Protein AF-A0A8T7JCQ7-F1 (afdb_monomer_lite)

Radius of gyration: 14.7 Å; chains: 1; bounding box: 37×28×38 Å

Sequence (140 aa):
MSVEDSISLYKAQTGESLTIGQVEKMFNDSAYAKEQLMASENLHKVYRGILNSNAPQAIPGPSSNFVRLRWYKSIFHNPWYAPWRNSKWVGPYGHLERVYDGQGNVVLDNEYMGTFNFFGPDQAGAHKAADVDPYFKWGN

pLDDT: mean 88.01, std 10.42, range [58.41, 98.12]

Secondary structure (DSSP, 8-state):
--HHHHHHHHHHHHS----HHHHHHHHH-HHHHHHHHHH-HHIIIIIHHHHHTTS-SS---TT---EEPPGGGSGGGSGGG-TTSEEEEE-TTS-BEEEEETTSPBP--TTT---B-SS-TT-HHHHIIIIIHHHHHH--

Structure (mmCIF, N/CA/C/O backbone):
data_AF-A0A8T7JCQ7-F1
#
_entry.id   AF-A0A8T7JCQ7-F1
#
loop_
_atom_site.group_PDB
_atom_site.id
_atom_site.type_symbol
_atom_site.label_atom_id
_atom_site.label_alt_id
_atom_site.label_comp_id
_atom_site.label_asym_id
_atom_site.label_entity_id
_atom_site.label_seq_id
_atom_site.pdbx_PDB_ins_code
_atom_site.Cartn_x
_atom_site.Cartn_y
_atom_site.Cartn_z
_atom_site.occupancy
_atom_site.B_iso_or_equiv
_atom_site.auth_seq_id
_atom_site.auth_comp_id
_atom_site.auth_asym_id
_atom_site.auth_atom_id
_atom_site.pdbx_PDB_model_num
ATOM 1 N N . MET A 1 1 ? 0.478 12.136 3.886 1.00 91.50 1 MET A N 1
ATOM 2 C CA . MET A 1 1 ? -0.918 12.134 4.376 1.00 91.50 1 MET A CA 1
ATOM 3 C C . MET A 1 1 ? -0.898 11.939 5.885 1.00 91.50 1 MET A C 1
ATOM 5 O O . MET A 1 1 ? -0.072 11.146 6.328 1.00 91.50 1 MET A O 1
ATOM 9 N N . SER A 1 2 ? -1.726 12.650 6.657 1.00 93.81 2 SER A N 1
ATOM 10 C CA . SER A 1 2 ? -1.883 12.372 8.098 1.00 93.81 2 SER A CA 1
ATOM 11 C C . SER A 1 2 ? -2.761 11.133 8.345 1.00 93.81 2 SER A C 1
ATOM 13 O O . SER A 1 2 ? -3.399 10.621 7.419 1.00 93.81 2 SER A O 1
ATOM 15 N N . VAL A 1 3 ? -2.805 10.632 9.585 1.00 94.31 3 VAL A N 1
ATOM 16 C CA . VAL A 1 3 ? -3.703 9.520 9.949 1.00 94.31 3 VAL A CA 1
ATOM 17 C C . VAL A 1 3 ? -5.160 9.962 9.798 1.00 94.31 3 VAL A C 1
ATOM 19 O O . VAL A 1 3 ? -5.962 9.247 9.197 1.00 94.31 3 VAL A O 1
ATOM 22 N N . GLU A 1 4 ? -5.484 11.169 10.247 1.00 96.50 4 GLU A N 1
ATOM 23 C CA . GLU A 1 4 ? -6.809 11.780 10.185 1.00 96.50 4 GLU A CA 1
ATOM 24 C C . GLU A 1 4 ? -7.292 11.969 8.743 1.00 96.50 4 GLU A C 1
ATOM 26 O O . GLU A 1 4 ? -8.448 11.657 8.435 1.00 96.50 4 GLU A O 1
ATOM 31 N N . ASP A 1 5 ? -6.404 12.399 7.841 1.00 96.81 5 ASP A N 1
ATOM 32 C CA . ASP A 1 5 ? -6.711 12.496 6.410 1.00 96.81 5 ASP A CA 1
ATOM 33 C C . ASP A 1 5 ? -7.051 11.116 5.840 1.00 96.81 5 ASP A C 1
ATOM 35 O O . ASP A 1 5 ? -8.036 10.965 5.116 1.00 96.81 5 ASP A O 1
ATOM 39 N N . SER A 1 6 ? -6.267 10.088 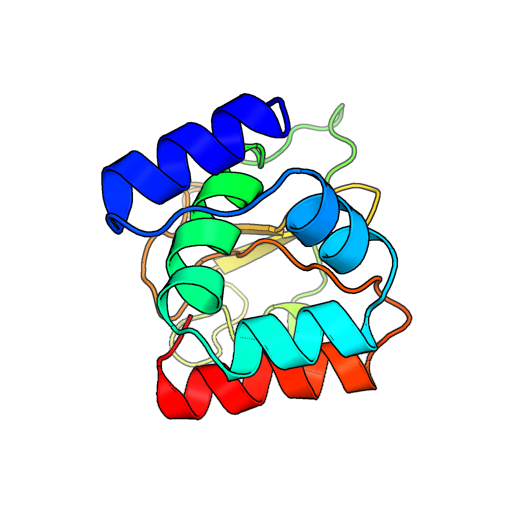6.190 1.00 96.56 6 SER A N 1
ATOM 40 C CA . SER A 1 6 ? -6.487 8.726 5.690 1.00 96.56 6 SER A CA 1
ATOM 41 C C . SER A 1 6 ? -7.831 8.153 6.148 1.00 96.56 6 SER A C 1
ATOM 43 O O . SER A 1 6 ? -8.537 7.528 5.358 1.00 96.56 6 SER A O 1
ATOM 45 N N . ILE A 1 7 ? -8.220 8.418 7.400 1.00 97.56 7 ILE A N 1
ATOM 46 C CA . ILE A 1 7 ? -9.505 8.002 7.975 1.00 97.56 7 ILE A CA 1
ATOM 47 C C . ILE A 1 7 ? -10.655 8.748 7.293 1.00 97.56 7 ILE A C 1
ATOM 49 O O . ILE A 1 7 ? -11.672 8.143 6.953 1.00 97.56 7 ILE A O 1
ATOM 53 N N . SER A 1 8 ? -10.489 10.051 7.063 1.00 97.94 8 SER A N 1
ATOM 54 C CA . SER A 1 8 ? -11.498 10.882 6.400 1.00 97.94 8 SER A CA 1
ATOM 55 C C . SER A 1 8 ? -11.737 10.429 4.960 1.00 97.94 8 SER A C 1
ATOM 57 O O . SER A 1 8 ? -12.887 10.288 4.542 1.00 97.94 8 SER A O 1
ATOM 59 N N . LEU A 1 9 ? -10.665 10.130 4.218 1.00 97.69 9 LEU A N 1
ATOM 60 C CA . LEU A 1 9 ? -10.747 9.579 2.864 1.00 97.69 9 LEU A CA 1
ATOM 61 C C . LEU A 1 9 ? -11.394 8.194 2.850 1.00 97.69 9 LEU A C 1
ATOM 63 O O . LEU A 1 9 ? -12.228 7.929 1.986 1.00 97.69 9 LEU A O 1
ATOM 67 N N . TYR A 1 10 ? -11.054 7.332 3.812 1.00 98.06 10 TYR A N 1
ATOM 68 C CA . TYR A 1 10 ? -11.654 6.005 3.926 1.00 98.06 10 TYR A CA 1
ATOM 69 C C . TYR A 1 10 ? -13.166 6.109 4.118 1.00 98.06 10 TYR A C 1
ATOM 71 O O . TYR A 1 10 ? -13.926 5.560 3.323 1.00 98.06 10 TYR A O 1
ATOM 79 N N . LYS A 1 11 ? -13.604 6.926 5.082 1.00 98.12 11 LYS A N 1
ATOM 80 C CA . LYS A 1 11 ? -15.024 7.173 5.344 1.00 98.12 11 LYS A CA 1
ATOM 81 C C . LYS A 1 11 ? -15.756 7.763 4.150 1.00 98.12 11 LYS A C 1
ATOM 83 O O . LYS A 1 11 ? -16.891 7.376 3.887 1.00 98.12 11 LYS A O 1
ATOM 88 N N . ALA A 1 12 ? -15.120 8.673 3.418 1.00 98.00 12 ALA A N 1
ATOM 89 C CA . ALA A 1 12 ? -15.708 9.246 2.215 1.00 98.00 12 ALA A CA 1
ATOM 90 C C . ALA A 1 12 ? -15.914 8.203 1.100 1.00 98.00 12 ALA A C 1
ATOM 92 O O . ALA A 1 12 ? -16.888 8.307 0.359 1.00 98.00 12 ALA A O 1
ATOM 93 N N . GLN A 1 13 ? -15.026 7.210 0.978 1.00 97.31 13 GLN A N 1
ATOM 94 C CA . GLN A 1 13 ? -15.082 6.206 -0.092 1.00 97.31 13 GLN A CA 1
ATOM 95 C C . GLN A 1 13 ? -15.938 4.982 0.249 1.00 97.31 13 GLN A C 1
ATOM 97 O O . GLN A 1 13 ? -16.511 4.380 -0.655 1.00 97.31 13 GLN A O 1
ATOM 102 N N . THR A 1 14 ? -16.031 4.604 1.525 1.00 97.50 14 THR A N 1
ATOM 103 C CA . THR A 1 14 ? -16.671 3.341 1.941 1.00 97.50 14 THR A CA 1
ATOM 104 C C . THR A 1 14 ? -17.893 3.541 2.834 1.00 97.50 14 THR A C 1
ATOM 106 O O . THR A 1 14 ? -18.691 2.622 2.997 1.00 97.50 14 THR A O 1
ATOM 109 N N . GLY A 1 15 ? -18.049 4.722 3.442 1.00 97.25 15 GLY A N 1
ATOM 110 C CA . GLY A 1 15 ? -19.027 4.974 4.504 1.00 97.2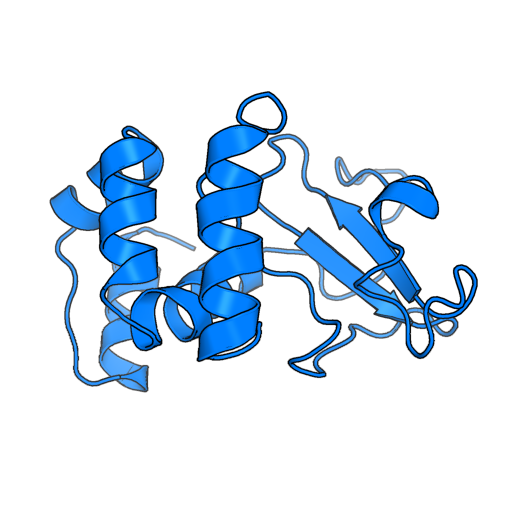5 15 GLY A CA 1
ATOM 111 C C . GLY A 1 15 ? -18.629 4.407 5.875 1.00 97.25 15 GLY A C 1
ATOM 112 O O . GLY A 1 15 ? -19.268 4.736 6.875 1.00 97.25 15 GLY A O 1
ATOM 113 N N . GLU A 1 16 ? -17.564 3.605 5.954 1.00 96.12 16 GLU A N 1
ATOM 114 C CA . GLU A 1 16 ? -17.039 3.032 7.195 1.00 96.12 16 GLU A CA 1
ATOM 115 C C . GLU A 1 16 ? -16.043 3.980 7.869 1.00 96.12 16 GLU A C 1
ATOM 117 O O . GLU A 1 16 ? -15.336 4.738 7.215 1.00 96.12 16 GLU A O 1
ATOM 122 N N . SER A 1 17 ? -15.932 3.930 9.195 1.00 92.44 17 SER A N 1
ATOM 123 C CA . SER A 1 17 ? -14.970 4.759 9.926 1.00 92.44 17 SER A CA 1
ATOM 124 C C . SER A 1 17 ? -13.974 3.896 10.678 1.00 92.44 17 SER A C 1
ATOM 126 O O . SER A 1 17 ? -14.349 2.916 11.317 1.00 92.44 17 SER A O 1
ATOM 128 N N . LEU A 1 18 ? -12.718 4.330 10.664 1.00 96.50 18 LEU A N 1
ATOM 129 C CA . LEU A 1 18 ? -11.677 3.838 11.556 1.00 96.50 18 LEU A CA 1
ATOM 130 C C . LEU A 1 18 ? -11.436 4.860 12.662 1.00 96.50 18 LEU A C 1
ATOM 132 O O . LEU A 1 18 ? -11.676 6.056 12.487 1.00 96.50 18 LEU A O 1
ATOM 136 N N . THR A 1 19 ? -10.958 4.390 13.803 1.00 97.75 19 THR A N 1
ATOM 137 C CA . THR A 1 19 ? -10.398 5.245 14.851 1.00 97.75 19 THR A CA 1
ATOM 138 C C . THR A 1 19 ? -8.886 5.358 14.677 1.00 97.75 19 THR A C 1
ATOM 140 O O . THR A 1 19 ? -8.253 4.456 14.126 1.00 97.75 19 THR A O 1
ATOM 143 N N . ILE A 1 20 ? -8.291 6.433 15.201 1.00 97.19 20 ILE A N 1
ATOM 144 C CA . ILE A 1 20 ? -6.829 6.605 15.228 1.00 97.19 20 ILE A CA 1
ATOM 145 C C . ILE A 1 20 ? -6.161 5.384 15.877 1.00 97.19 20 ILE A C 1
ATOM 147 O O . ILE A 1 20 ? -5.255 4.806 15.290 1.00 97.19 20 ILE A O 1
ATOM 151 N N . GLY A 1 21 ? -6.690 4.906 17.010 1.00 97.75 21 GLY A N 1
ATOM 152 C CA . GLY A 1 21 ? -6.147 3.735 17.706 1.00 97.75 21 GLY A CA 1
ATOM 153 C C . GLY A 1 21 ? -6.215 2.435 16.896 1.00 97.75 21 GLY A C 1
ATOM 154 O O . GLY A 1 21 ? -5.312 1.609 16.996 1.00 97.75 21 GLY A O 1
ATOM 155 N N . GLN A 1 22 ? -7.240 2.245 16.054 1.00 97.06 22 GLN A N 1
ATOM 156 C CA . GLN A 1 22 ? -7.278 1.101 15.131 1.00 97.06 22 GLN A CA 1
ATOM 157 C C . GLN A 1 22 ? -6.184 1.212 14.071 1.00 97.06 22 GLN A C 1
ATOM 159 O O . GLN A 1 22 ? -5.494 0.228 13.812 1.00 97.06 22 GLN A O 1
ATOM 164 N N . VAL A 1 23 ? -6.002 2.401 13.488 1.00 96.12 23 VAL A N 1
ATOM 165 C CA . VAL A 1 23 ? -4.942 2.641 12.501 1.00 96.12 23 VAL A CA 1
ATOM 166 C C . VAL A 1 23 ? -3.575 2.412 13.134 1.00 96.12 23 VAL A C 1
ATOM 168 O O . VAL A 1 23 ? -2.831 1.559 12.664 1.00 96.12 23 VAL A O 1
ATOM 171 N N . GLU A 1 24 ? -3.267 3.077 14.245 1.00 94.69 24 GLU A N 1
ATOM 172 C CA . GLU A 1 24 ? -2.001 2.910 14.964 1.00 94.69 24 GLU A CA 1
ATOM 173 C C . GLU A 1 24 ? -1.734 1.448 15.324 1.00 94.69 24 GLU A C 1
ATOM 175 O O . GLU A 1 24 ? -0.617 0.959 15.150 1.00 94.69 24 GLU A O 1
ATOM 180 N N . LYS A 1 25 ? -2.756 0.709 15.768 1.00 95.25 25 LYS A N 1
ATOM 181 C CA . LYS A 1 25 ? -2.598 -0.712 16.074 1.00 95.25 25 LYS A CA 1
ATOM 182 C C . LYS A 1 25 ? -2.283 -1.538 14.827 1.00 95.25 25 LYS A C 1
ATOM 184 O O . LYS A 1 25 ? -1.423 -2.406 14.910 1.00 95.25 25 LYS A O 1
ATOM 189 N N . MET A 1 26 ? -2.888 -1.259 13.668 1.00 93.88 26 MET A N 1
ATOM 190 C CA . MET A 1 26 ? -2.514 -1.936 12.414 1.00 93.88 26 MET A CA 1
ATOM 191 C C . MET A 1 26 ? -1.055 -1.665 12.015 1.00 93.88 26 MET A C 1
ATOM 193 O O . MET A 1 26 ? -0.407 -2.541 11.454 1.00 93.88 26 MET A O 1
ATOM 197 N N . PHE A 1 27 ? -0.507 -0.488 12.320 1.00 90.56 27 PHE A N 1
ATOM 198 C CA . PHE A 1 27 ? 0.903 -0.184 12.042 1.00 90.56 27 PHE A CA 1
ATOM 199 C C . PHE A 1 27 ? 1.883 -0.856 13.016 1.00 90.56 27 PHE A C 1
ATOM 201 O O . PHE A 1 27 ? 3.026 -1.111 12.644 1.00 90.56 27 PHE A O 1
ATOM 208 N N . ASN A 1 28 ? 1.460 -1.143 14.250 1.00 89.38 28 ASN A N 1
ATOM 209 C CA . ASN A 1 28 ? 2.343 -1.652 15.307 1.00 89.38 28 ASN A CA 1
ATOM 210 C C . ASN A 1 28 ? 2.166 -3.150 15.614 1.00 89.38 28 ASN A C 1
ATOM 212 O O . ASN A 1 28 ? 3.035 -3.757 16.236 1.00 89.38 28 ASN A O 1
ATOM 216 N N . ASP A 1 29 ? 1.059 -3.759 15.190 1.00 90.25 29 ASP A N 1
ATOM 217 C CA . ASP A 1 29 ? 0.721 -5.154 15.464 1.00 90.25 29 ASP A CA 1
ATOM 218 C C . ASP A 1 29 ? 0.340 -5.876 14.166 1.00 90.25 29 ASP A C 1
ATOM 220 O O . ASP A 1 29 ? -0.783 -5.792 13.666 1.00 90.25 29 ASP A O 1
ATOM 224 N N . SER A 1 30 ? 1.296 -6.639 13.633 1.00 86.06 30 SER A N 1
ATOM 225 C CA . SER A 1 30 ? 1.101 -7.426 12.410 1.00 86.06 30 SER A CA 1
ATOM 226 C C . SER A 1 30 ? 0.005 -8.494 12.524 1.00 86.06 30 SER A C 1
ATOM 228 O O . SER A 1 30 ? -0.638 -8.820 11.526 1.00 86.06 30 SER A O 1
ATOM 230 N N . ALA A 1 31 ? -0.253 -9.050 13.712 1.00 87.56 31 ALA A N 1
ATOM 231 C CA . ALA A 1 31 ? -1.320 -10.035 13.865 1.00 87.56 31 ALA A CA 1
ATOM 232 C C . ALA A 1 31 ? -2.683 -9.347 13.751 1.00 87.56 31 ALA A C 1
ATOM 234 O O . ALA A 1 31 ? -3.545 -9.823 13.008 1.00 87.56 31 ALA A O 1
ATOM 235 N N . TYR A 1 32 ? -2.824 -8.193 14.407 1.00 92.69 32 TYR A N 1
ATOM 236 C CA . TYR A 1 32 ? -4.012 -7.354 14.309 1.00 92.69 32 TYR A CA 1
ATOM 237 C C . TYR A 1 32 ? -4.236 -6.841 12.882 1.00 92.69 32 TYR A C 1
ATOM 239 O O . TYR A 1 32 ? -5.333 -6.989 12.350 1.00 92.69 32 TYR A O 1
ATOM 247 N N . ALA A 1 33 ? -3.203 -6.307 12.224 1.00 91.88 33 ALA A N 1
ATOM 248 C CA . ALA A 1 33 ? -3.301 -5.829 10.844 1.00 91.88 33 ALA A CA 1
ATOM 249 C C . ALA A 1 33 ? -3.790 -6.926 9.896 1.00 91.88 33 ALA A C 1
ATOM 251 O O . ALA A 1 33 ? -4.733 -6.719 9.136 1.00 91.88 33 ALA A O 1
ATOM 252 N N . LYS A 1 34 ? -3.203 -8.125 9.990 1.00 88.69 34 LYS A N 1
ATOM 253 C CA . LYS A 1 34 ? -3.635 -9.286 9.206 1.00 88.69 34 LYS A CA 1
ATOM 254 C C . LYS A 1 34 ? -5.103 -9.618 9.466 1.00 88.69 34 LYS A C 1
ATOM 256 O O . LYS A 1 34 ? -5.851 -9.800 8.515 1.00 88.69 34 LYS A O 1
ATOM 261 N N . GLU A 1 35 ? -5.524 -9.698 10.726 1.00 91.12 35 GLU A N 1
ATOM 262 C CA . GLU A 1 35 ? -6.918 -9.999 11.075 1.00 91.12 35 GLU A CA 1
ATOM 263 C C . GLU A 1 35 ? -7.892 -8.991 10.448 1.00 91.12 35 GLU A C 1
ATOM 265 O O . GLU A 1 35 ? -8.870 -9.397 9.822 1.00 91.12 35 GLU A O 1
ATOM 270 N N . GLN A 1 36 ? -7.594 -7.692 10.545 1.00 93.25 36 GLN A N 1
ATOM 271 C CA . GLN A 1 36 ? -8.445 -6.644 9.977 1.00 93.25 36 GLN A CA 1
ATOM 272 C C . GLN A 1 36 ? -8.500 -6.706 8.442 1.00 93.25 36 GLN A C 1
ATOM 274 O O . GLN A 1 36 ? -9.587 -6.643 7.865 1.00 93.25 36 GLN A O 1
ATOM 279 N N . LEU A 1 37 ? -7.352 -6.887 7.779 1.00 90.62 37 LEU A N 1
ATOM 280 C CA . LEU A 1 37 ? -7.278 -6.999 6.317 1.00 90.62 37 LEU A CA 1
ATOM 281 C C . LEU A 1 37 ? -8.010 -8.240 5.793 1.00 90.62 37 LEU A C 1
ATOM 283 O O . LEU A 1 37 ? -8.663 -8.170 4.762 1.00 90.62 37 LEU A O 1
ATOM 287 N N . MET A 1 38 ? -7.960 -9.363 6.513 1.00 86.75 38 MET A N 1
ATOM 288 C CA . MET A 1 38 ? -8.686 -10.585 6.141 1.00 86.75 38 MET A CA 1
ATOM 289 C C . MET A 1 38 ? -10.202 -10.474 6.359 1.00 86.75 38 MET A C 1
ATOM 291 O O . MET A 1 38 ? -10.979 -11.189 5.716 1.00 86.75 38 MET A O 1
ATOM 295 N N . ALA A 1 39 ? -10.628 -9.616 7.288 1.00 90.94 39 ALA A N 1
ATOM 296 C CA . ALA A 1 39 ? -12.025 -9.450 7.670 1.00 90.94 39 ALA A CA 1
ATOM 297 C C . ALA A 1 39 ? -12.780 -8.424 6.808 1.00 90.94 39 ALA A C 1
ATOM 299 O O . ALA A 1 39 ? -13.999 -8.538 6.685 1.00 90.94 39 ALA A O 1
ATOM 300 N N . SER A 1 40 ? -12.090 -7.454 6.196 1.00 92.38 40 SER A N 1
ATOM 301 C CA . SER A 1 40 ? -12.717 -6.369 5.430 1.00 92.38 40 SER A CA 1
ATOM 302 C C . SER A 1 40 ? -12.061 -6.163 4.065 1.00 92.38 40 SER A C 1
ATOM 304 O O . SER A 1 40 ? -10.901 -5.764 3.967 1.00 92.38 40 SER A O 1
ATOM 306 N N . GLU A 1 41 ? -12.845 -6.357 2.999 1.00 92.19 41 GLU A N 1
ATOM 307 C CA . GLU A 1 41 ? -12.422 -6.046 1.628 1.00 92.19 41 GLU A CA 1
ATOM 308 C C . GLU A 1 41 ? -12.110 -4.553 1.465 1.00 92.19 41 GLU A C 1
ATOM 310 O O . GLU A 1 41 ? -11.153 -4.191 0.784 1.00 92.19 41 GLU A O 1
ATOM 315 N N . ASN A 1 42 ? -12.868 -3.683 2.137 1.00 95.38 42 ASN A N 1
ATOM 316 C CA . ASN A 1 42 ? -12.641 -2.243 2.109 1.00 95.38 42 ASN A CA 1
ATOM 317 C C . ASN A 1 42 ? -11.292 -1.874 2.741 1.00 95.38 42 ASN A C 1
ATOM 319 O O . ASN A 1 42 ? -10.555 -1.057 2.187 1.00 95.38 42 ASN A O 1
ATOM 323 N N . LEU A 1 43 ? -10.911 -2.505 3.855 1.00 94.44 43 LEU A N 1
ATOM 324 C CA . LEU A 1 43 ? -9.574 -2.315 4.423 1.00 94.44 43 LEU A CA 1
ATOM 325 C C . LEU A 1 43 ? -8.484 -2.852 3.496 1.00 94.44 43 LEU A C 1
ATOM 327 O O . LEU A 1 43 ? -7.470 -2.182 3.286 1.00 94.44 43 LEU A O 1
ATOM 331 N N . HIS A 1 44 ? -8.708 -4.034 2.921 1.00 91.06 44 HIS A N 1
ATOM 332 C CA . HIS A 1 44 ? -7.757 -4.679 2.020 1.00 91.06 44 HIS A CA 1
ATOM 333 C C . HIS A 1 44 ? -7.519 -3.885 0.734 1.00 91.06 44 HIS A C 1
ATOM 335 O O . HIS A 1 44 ? -6.375 -3.680 0.349 1.00 91.06 44 HIS A O 1
ATOM 341 N N . LYS A 1 45 ? -8.564 -3.374 0.088 1.00 89.56 45 LYS A N 1
ATOM 342 C CA . LYS A 1 45 ? -8.430 -2.662 -1.190 1.00 89.56 45 LYS A CA 1
ATOM 343 C C . LYS A 1 45 ? -8.353 -1.156 -1.007 1.00 89.56 45 LYS A C 1
ATOM 345 O O . LYS A 1 45 ? -7.369 -0.512 -1.370 1.00 89.56 45 LYS A O 1
ATOM 350 N N . VAL A 1 46 ? -9.398 -0.579 -0.417 1.00 94.38 46 VAL A N 1
ATOM 351 C CA . VAL A 1 46 ? -9.591 0.874 -0.385 1.00 94.38 46 VAL A CA 1
ATOM 352 C C . VAL A 1 46 ? -8.596 1.531 0.560 1.00 94.38 46 VAL A C 1
ATOM 354 O O . VAL A 1 46 ? -7.890 2.457 0.161 1.00 94.38 46 VAL A O 1
ATOM 357 N N . TYR A 1 47 ? -8.475 1.042 1.797 1.00 96.19 47 TYR A N 1
ATOM 358 C CA . TYR A 1 47 ? -7.591 1.688 2.768 1.00 96.19 47 TYR A CA 1
ATOM 359 C C . TYR A 1 47 ? -6.111 1.536 2.400 1.00 96.19 47 TYR A C 1
ATOM 361 O O . TYR A 1 47 ? -5.369 2.521 2.415 1.00 96.19 47 TYR A O 1
ATOM 369 N N . ARG A 1 48 ? -5.685 0.340 1.966 1.00 94.44 48 ARG A N 1
ATOM 370 C CA . ARG A 1 48 ? -4.330 0.138 1.423 1.00 94.44 48 ARG A CA 1
ATOM 371 C C . ARG A 1 48 ? -4.076 1.029 0.205 1.00 94.44 48 ARG A C 1
ATOM 373 O O . ARG A 1 48 ? -2.996 1.607 0.112 1.00 94.44 48 ARG A O 1
ATOM 380 N N . GLY A 1 49 ? -5.054 1.207 -0.685 1.00 93.88 49 GLY A N 1
ATOM 381 C CA . GLY A 1 49 ? -4.966 2.136 -1.816 1.00 93.88 49 GLY A CA 1
ATOM 382 C C . GLY A 1 49 ? -4.775 3.596 -1.387 1.00 93.88 49 GLY A C 1
ATOM 383 O O . GLY A 1 49 ? -3.872 4.273 -1.886 1.00 93.88 49 GLY A O 1
ATOM 384 N N . ILE A 1 50 ? -5.560 4.061 -0.409 1.00 95.62 50 ILE A N 1
ATOM 385 C CA . ILE A 1 50 ? -5.442 5.404 0.183 1.00 95.62 50 ILE A CA 1
ATOM 386 C C . ILE A 1 50 ? -4.042 5.607 0.761 1.00 95.62 50 ILE A C 1
ATOM 388 O O . ILE A 1 50 ? -3.368 6.571 0.399 1.00 95.62 50 ILE A O 1
ATOM 392 N N . LEU A 1 51 ? -3.558 4.693 1.603 1.00 95.50 51 LEU A N 1
ATOM 393 C CA . LEU A 1 51 ? -2.216 4.801 2.181 1.00 95.50 51 LEU A CA 1
ATOM 394 C C . LEU A 1 51 ? -1.128 4.786 1.100 1.00 95.50 51 LEU A C 1
ATOM 396 O O . LEU A 1 51 ? -0.178 5.577 1.155 1.00 95.50 51 LEU A O 1
ATOM 400 N N . ASN A 1 52 ? -1.297 3.946 0.076 1.00 95.00 52 ASN A N 1
ATOM 401 C CA . ASN A 1 52 ? -0.342 3.817 -1.015 1.00 95.00 52 ASN A CA 1
ATOM 402 C C . ASN A 1 52 ? -0.336 5.010 -1.981 1.00 95.00 52 ASN A C 1
ATOM 404 O O . ASN A 1 52 ? 0.591 5.142 -2.777 1.00 95.00 52 ASN A O 1
ATOM 408 N N . SER A 1 53 ? -1.316 5.916 -1.923 1.00 94.12 53 SER A N 1
ATOM 409 C CA . SER A 1 53 ? -1.315 7.149 -2.729 1.00 94.12 53 SER A CA 1
ATOM 410 C C . SER A 1 53 ? -0.107 8.057 -2.453 1.00 94.12 53 SER A C 1
ATOM 412 O O . SER A 1 53 ? 0.254 8.872 -3.297 1.00 94.12 53 SER A O 1
ATOM 414 N N . ASN A 1 54 ? 0.578 7.862 -1.317 1.00 92.25 54 ASN A N 1
ATOM 415 C CA . ASN A 1 54 ? 1.839 8.538 -1.006 1.00 92.25 54 ASN A CA 1
ATOM 416 C C . ASN A 1 54 ? 3.047 7.973 -1.790 1.00 92.25 54 ASN A C 1
ATOM 418 O O . ASN A 1 54 ? 4.133 8.549 -1.725 1.00 92.25 54 ASN A O 1
ATOM 422 N N . ALA A 1 55 ? 2.906 6.850 -2.506 1.00 94.12 55 ALA A N 1
ATOM 423 C CA . ALA A 1 55 ? 3.969 6.337 -3.367 1.00 94.12 55 ALA A CA 1
ATOM 424 C C . ALA A 1 55 ? 4.091 7.180 -4.658 1.00 94.12 55 ALA A C 1
ATOM 426 O O . ALA A 1 55 ? 3.077 7.703 -5.135 1.00 94.12 55 ALA A O 1
ATOM 427 N N . PRO A 1 56 ? 5.295 7.291 -5.258 1.00 94.44 56 PRO A N 1
ATOM 428 C CA . PRO A 1 56 ? 5.526 8.157 -6.412 1.00 94.44 56 PRO A CA 1
ATOM 429 C C . PRO A 1 56 ? 4.598 7.846 -7.595 1.00 94.44 56 PRO A C 1
ATOM 431 O O . PRO A 1 56 ? 4.211 6.699 -7.810 1.00 94.44 56 PRO A O 1
ATOM 434 N N . GLN A 1 57 ? 4.242 8.887 -8.352 1.00 92.38 57 GLN A N 1
ATOM 435 C CA . GLN A 1 57 ? 3.373 8.797 -9.539 1.00 92.38 57 GLN A CA 1
ATOM 436 C C . GLN A 1 57 ? 4.160 8.724 -10.857 1.00 92.38 57 GLN A C 1
ATOM 438 O O . GLN A 1 57 ? 3.583 8.626 -11.933 1.00 92.38 57 GLN A O 1
ATOM 443 N N . ALA A 1 58 ? 5.487 8.768 -10.773 1.00 93.00 58 ALA A N 1
ATOM 444 C CA . ALA A 1 58 ? 6.413 8.602 -11.883 1.00 93.00 58 ALA A CA 1
ATOM 445 C C . ALA A 1 58 ? 7.612 7.784 -11.401 1.00 93.00 58 ALA A C 1
ATOM 447 O O . ALA A 1 58 ? 7.884 7.753 -10.194 1.00 93.00 58 ALA A O 1
ATOM 448 N N . ILE A 1 59 ? 8.327 7.145 -12.335 1.00 93.50 59 ILE A N 1
ATOM 449 C CA . ILE A 1 59 ? 9.513 6.343 -12.013 1.00 93.50 59 ILE A CA 1
ATOM 450 C C . ILE A 1 59 ? 10.445 7.148 -11.089 1.00 93.50 59 ILE A C 1
ATOM 452 O O . ILE A 1 59 ? 10.820 8.275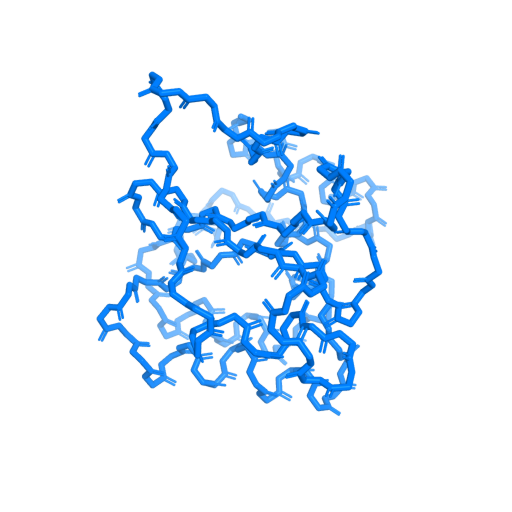 -11.431 1.00 93.50 59 ILE A O 1
ATOM 456 N N . PRO A 1 60 ? 10.837 6.589 -9.929 1.00 93.25 60 PRO A N 1
ATOM 457 C CA . PRO A 1 60 ? 11.712 7.282 -9.002 1.00 93.25 60 PRO A CA 1
ATOM 458 C C . PRO A 1 60 ? 13.071 7.594 -9.640 1.00 93.25 60 PRO A C 1
ATOM 460 O O . PRO A 1 60 ? 13.718 6.721 -10.219 1.00 93.25 60 PRO A O 1
ATOM 463 N N . GLY A 1 61 ? 13.504 8.851 -9.526 1.00 90.31 61 GLY A N 1
ATOM 464 C CA . GLY A 1 61 ? 14.824 9.287 -9.979 1.00 90.31 61 GLY A CA 1
ATOM 465 C C . GLY A 1 61 ? 15.957 8.898 -9.014 1.00 90.31 61 GLY A C 1
ATOM 466 O O . GLY A 1 61 ? 15.697 8.353 -7.940 1.00 90.31 61 GLY A O 1
ATOM 467 N N . PRO A 1 62 ? 17.218 9.240 -9.343 1.00 86.44 62 PRO A N 1
ATOM 468 C CA . PRO A 1 62 ? 18.402 8.847 -8.566 1.00 86.44 62 PRO A CA 1
ATOM 469 C C . PRO A 1 62 ? 18.433 9.344 -7.113 1.00 86.44 62 PRO A C 1
ATOM 471 O O . PRO A 1 62 ? 19.128 8.769 -6.285 1.00 86.44 62 PRO A O 1
ATOM 474 N N . SER A 1 63 ? 17.704 10.418 -6.800 1.00 88.12 63 SER A N 1
ATOM 475 C CA . SER A 1 63 ? 17.592 10.984 -5.450 1.00 88.12 63 SER A CA 1
ATOM 476 C C . SER A 1 63 ? 16.495 10.336 -4.599 1.00 88.12 63 SER A C 1
ATOM 478 O O . SER A 1 63 ? 16.301 10.727 -3.449 1.00 88.12 63 SER A O 1
ATOM 480 N N . SER A 1 64 ? 15.739 9.383 -5.151 1.00 92.25 64 SER A N 1
ATOM 481 C CA . SER A 1 64 ? 14.673 8.706 -4.423 1.00 92.25 64 SER A CA 1
ATOM 482 C C . SER A 1 64 ? 15.208 7.554 -3.580 1.00 92.25 64 SER A C 1
ATOM 484 O O . SER A 1 64 ? 16.035 6.768 -4.029 1.00 92.25 64 SER A O 1
ATOM 486 N N . ASN A 1 65 ? 14.633 7.384 -2.389 1.00 92.44 65 ASN A N 1
ATOM 487 C CA . ASN A 1 65 ? 14.871 6.217 -1.537 1.00 92.44 65 ASN A CA 1
ATOM 488 C C . ASN A 1 65 ? 14.031 4.993 -1.944 1.00 92.44 65 ASN A C 1
ATOM 490 O O . ASN A 1 65 ? 14.005 3.997 -1.222 1.00 92.44 65 ASN A O 1
ATOM 494 N N . PHE A 1 66 ? 13.302 5.064 -3.063 1.00 94.62 66 PHE A N 1
ATOM 495 C CA . PHE A 1 66 ? 12.611 3.905 -3.613 1.00 94.62 66 PHE A CA 1
ATOM 496 C C . PHE A 1 66 ? 13.596 2.993 -4.334 1.00 94.62 66 PHE A C 1
ATOM 498 O O . PHE A 1 66 ? 14.386 3.432 -5.167 1.00 94.62 66 PHE A O 1
ATOM 505 N N . VAL A 1 67 ? 13.497 1.697 -4.061 1.00 93.50 67 VAL A N 1
ATOM 506 C CA . VAL A 1 67 ? 14.370 0.685 -4.651 1.00 93.50 67 VAL A CA 1
ATOM 507 C C . VAL A 1 67 ? 13.574 -0.160 -5.631 1.00 93.50 67 VAL A C 1
ATOM 509 O O . VAL A 1 67 ? 12.543 -0.737 -5.277 1.00 93.50 67 VAL A O 1
ATOM 512 N N . ARG A 1 68 ? 14.074 -0.273 -6.865 1.00 94.25 68 ARG A N 1
ATOM 513 C CA . ARG A 1 68 ? 13.545 -1.224 -7.844 1.00 94.25 68 ARG A CA 1
ATOM 514 C C . ARG A 1 68 ? 13.828 -2.643 -7.372 1.00 94.25 68 ARG A C 1
ATOM 516 O O . ARG A 1 68 ? 14.983 -3.026 -7.178 1.00 94.25 68 ARG A O 1
ATOM 523 N N . LEU A 1 69 ? 12.783 -3.448 -7.236 1.00 91.75 69 LEU A N 1
ATOM 524 C CA . LEU A 1 69 ? 12.937 -4.857 -6.913 1.00 91.75 69 LEU A CA 1
ATOM 525 C C . LEU A 1 69 ? 13.429 -5.657 -8.124 1.00 91.75 69 LEU A C 1
ATOM 527 O O . LEU A 1 69 ? 13.172 -5.330 -9.284 1.00 91.75 69 LEU A O 1
ATOM 531 N N . ARG A 1 70 ? 14.151 -6.746 -7.836 1.00 90.38 70 ARG A N 1
ATOM 532 C CA . ARG A 1 70 ? 14.549 -7.727 -8.852 1.00 90.38 70 ARG A CA 1
ATOM 533 C C . ARG A 1 70 ? 13.308 -8.403 -9.430 1.00 90.38 70 ARG A C 1
ATOM 535 O O . ARG A 1 70 ? 12.356 -8.661 -8.701 1.00 90.38 70 ARG A O 1
ATOM 542 N N . TRP A 1 71 ? 13.373 -8.771 -10.708 1.00 86.31 71 TRP A N 1
ATOM 543 C CA . TRP A 1 71 ? 12.234 -9.291 -11.470 1.00 86.31 71 TRP A CA 1
ATOM 544 C C . TRP A 1 71 ? 11.476 -10.444 -10.785 1.00 86.31 71 TRP A C 1
ATOM 546 O O . TRP A 1 71 ? 10.250 -10.452 -10.789 1.00 86.31 71 TRP A O 1
ATOM 556 N N . TYR A 1 72 ? 12.174 -11.374 -10.122 1.00 84.25 72 TYR A N 1
ATOM 557 C CA . TYR A 1 72 ? 11.538 -12.517 -9.451 1.00 84.25 72 TYR A CA 1
ATOM 558 C C . TYR A 1 72 ? 10.709 -12.113 -8.222 1.00 84.25 72 TYR A C 1
ATOM 560 O O . TYR A 1 72 ? 9.784 -12.824 -7.850 1.00 84.25 72 TYR A O 1
ATOM 568 N N . LYS A 1 73 ? 10.995 -10.954 -7.609 1.00 84.69 73 LYS A N 1
ATOM 569 C CA . LYS A 1 73 ? 10.180 -10.367 -6.530 1.00 84.69 73 LYS A CA 1
ATOM 570 C C . LYS A 1 73 ? 8.986 -9.561 -7.057 1.00 84.69 73 LYS A C 1
ATOM 572 O O . LYS A 1 73 ? 8.211 -9.029 -6.271 1.00 84.69 73 LYS A O 1
ATOM 577 N N . SER A 1 74 ? 8.860 -9.420 -8.373 1.00 84.56 74 SER A N 1
ATOM 578 C CA . SER A 1 74 ? 7.828 -8.615 -9.038 1.00 84.56 74 SER A CA 1
ATOM 579 C C . SER A 1 74 ? 6.975 -9.438 -9.998 1.00 84.56 74 SER A C 1
ATOM 581 O O . SER A 1 74 ? 6.116 -8.878 -10.669 1.00 84.56 74 SER A O 1
ATOM 583 N N . ILE A 1 75 ? 7.210 -10.749 -10.095 1.00 85.81 75 ILE A N 1
ATOM 584 C CA . ILE A 1 75 ? 6.652 -11.591 -11.156 1.00 85.81 75 ILE A CA 1
ATOM 585 C C . ILE A 1 75 ? 5.116 -11.600 -11.169 1.00 85.81 75 ILE A C 1
ATOM 587 O O . ILE A 1 75 ? 4.522 -11.586 -12.238 1.00 85.81 75 ILE A O 1
ATOM 591 N N . PHE A 1 76 ? 4.480 -11.519 -9.998 1.00 84.44 76 PHE A N 1
ATOM 592 C CA . PHE A 1 76 ? 3.021 -11.449 -9.863 1.00 84.44 76 PHE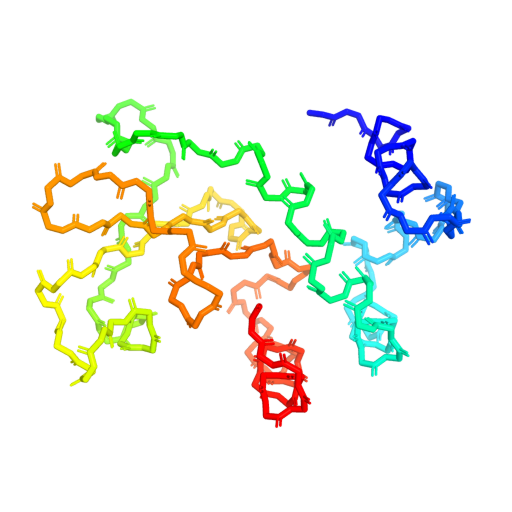 A CA 1
ATOM 593 C C . PHE A 1 76 ? 2.425 -10.089 -10.240 1.00 84.44 76 PHE A C 1
ATOM 595 O O . PHE A 1 76 ? 1.235 -9.997 -10.487 1.00 84.44 76 PHE A O 1
ATOM 602 N N . HIS A 1 77 ? 3.248 -9.047 -10.355 1.00 88.56 77 HIS A N 1
ATOM 603 C CA . HIS A 1 77 ? 2.827 -7.741 -10.864 1.00 88.56 77 HIS A CA 1
ATOM 604 C C . HIS A 1 77 ? 3.040 -7.617 -12.375 1.00 88.56 77 HIS A C 1
ATOM 606 O O . HIS A 1 77 ? 3.038 -6.507 -12.895 1.00 88.56 77 HIS A O 1
ATOM 612 N N . ASN A 1 78 ? 3.302 -8.718 -13.084 1.00 88.00 78 ASN A N 1
ATOM 613 C CA . ASN A 1 78 ? 3.549 -8.724 -14.520 1.00 88.00 78 ASN A CA 1
ATOM 614 C C . ASN A 1 78 ? 2.480 -9.560 -15.240 1.00 88.00 78 ASN A C 1
ATOM 616 O O . ASN A 1 78 ? 2.331 -10.740 -14.910 1.00 88.00 78 ASN A O 1
ATOM 620 N N . PRO A 1 79 ? 1.820 -9.013 -16.280 1.00 86.50 79 PRO A N 1
ATOM 621 C CA . PRO A 1 79 ? 0.933 -9.789 -17.137 1.00 86.50 79 PRO A CA 1
ATOM 622 C C . PRO A 1 79 ? 1.640 -11.024 -17.691 1.00 86.50 79 PRO A C 1
ATOM 624 O O . PRO A 1 79 ? 2.754 -10.922 -18.220 1.00 86.50 79 PRO A O 1
ATOM 627 N N . TRP A 1 80 ? 1.000 -12.187 -17.547 1.00 86.88 80 TRP A N 1
ATOM 628 C CA . TRP A 1 80 ? 1.541 -13.493 -17.954 1.00 86.88 80 TRP A CA 1
ATOM 629 C C . TRP A 1 80 ? 2.924 -13.808 -17.372 1.00 86.88 80 TRP A C 1
ATOM 631 O O . TRP A 1 80 ? 3.714 -14.515 -17.997 1.00 86.88 80 TRP A O 1
ATOM 641 N N . TYR A 1 81 ? 3.243 -13.257 -16.197 1.00 85.56 81 TYR A N 1
ATOM 642 C CA . TYR A 1 81 ? 4.533 -13.427 -15.526 1.00 85.56 81 TYR A CA 1
ATOM 643 C C . TYR A 1 81 ? 5.737 -12.929 -16.341 1.00 85.56 81 TYR A C 1
ATOM 645 O O . TYR A 1 81 ? 6.865 -13.341 -16.081 1.00 85.56 81 TYR A O 1
ATOM 653 N N . ALA A 1 82 ? 5.523 -12.041 -17.320 1.00 88.88 82 ALA A N 1
ATOM 654 C CA . ALA A 1 82 ? 6.562 -11.539 -18.216 1.00 88.88 82 ALA A CA 1
ATOM 655 C C . ALA A 1 82 ? 7.382 -10.405 -17.559 1.00 88.88 82 ALA A C 1
ATOM 657 O O . ALA A 1 82 ? 6.931 -9.261 -17.570 1.00 88.8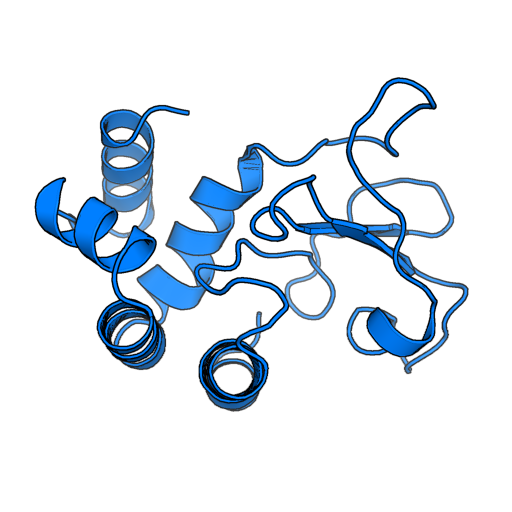8 82 ALA A O 1
ATOM 658 N N . PRO A 1 83 ? 8.600 -10.655 -17.034 1.00 85.88 83 PRO A N 1
ATOM 659 C CA . PRO A 1 83 ? 9.312 -9.746 -16.121 1.00 85.88 83 PRO A CA 1
ATOM 660 C C . PRO A 1 83 ? 9.753 -8.395 -16.709 1.00 85.88 83 PRO A C 1
ATOM 662 O O . PRO A 1 83 ? 10.248 -7.536 -15.980 1.00 85.88 83 PRO A O 1
ATOM 665 N N . TRP A 1 84 ? 9.650 -8.221 -18.025 1.00 85.00 84 TRP A N 1
ATOM 666 C CA . TRP A 1 84 ? 9.998 -6.986 -18.731 1.00 85.00 84 TRP A CA 1
ATOM 667 C C . TRP A 1 84 ? 8.814 -6.029 -18.890 1.00 85.00 84 TRP A C 1
ATOM 669 O O . TRP A 1 84 ? 9.015 -4.921 -19.380 1.00 85.00 84 TRP A O 1
ATOM 679 N N . ARG A 1 85 ? 7.593 -6.440 -18.526 1.00 90.31 85 ARG A N 1
ATOM 680 C CA . ARG A 1 85 ? 6.403 -5.600 -18.701 1.00 90.31 85 ARG A CA 1
ATOM 681 C C . ARG A 1 85 ? 6.302 -4.524 -17.641 1.00 90.31 85 ARG A C 1
ATOM 683 O O . ARG A 1 85 ? 6.103 -3.369 -17.987 1.00 90.31 85 ARG A O 1
ATOM 690 N N . ASN A 1 86 ? 6.472 -4.913 -16.385 1.00 94.62 86 ASN A N 1
ATOM 691 C CA . ASN A 1 86 ? 6.254 -4.061 -15.236 1.00 94.62 86 ASN A CA 1
ATOM 692 C C . ASN A 1 86 ? 7.456 -4.111 -14.284 1.00 94.62 86 ASN A C 1
ATOM 694 O O . ASN A 1 86 ? 8.070 -5.156 -14.050 1.00 94.62 86 ASN A O 1
ATOM 698 N N . SER A 1 87 ? 7.771 -2.973 -13.672 1.00 93.81 87 SER A N 1
ATOM 699 C CA . SER A 1 87 ? 8.793 -2.855 -12.633 1.00 93.81 87 SER A CA 1
ATOM 700 C C . SER A 1 87 ? 8.168 -2.459 -11.300 1.00 93.81 87 SER A C 1
ATOM 702 O O . SER A 1 87 ? 7.499 -1.433 -11.203 1.00 93.81 87 SER A O 1
ATOM 704 N N . LYS A 1 88 ? 8.399 -3.269 -10.260 1.00 94.44 88 LYS A N 1
ATOM 705 C CA . LYS A 1 88 ? 7.978 -2.957 -8.890 1.00 94.44 88 LYS A CA 1
ATOM 706 C C . LYS A 1 88 ? 9.076 -2.204 -8.155 1.00 94.44 88 LYS A C 1
ATOM 708 O O . LYS A 1 88 ? 10.245 -2.594 -8.195 1.00 94.44 88 LYS A O 1
ATOM 713 N N . TRP A 1 89 ? 8.676 -1.166 -7.445 1.00 95.25 89 TRP A N 1
ATOM 714 C CA . TRP A 1 89 ? 9.514 -0.336 -6.600 1.00 95.25 89 TRP A CA 1
ATOM 715 C C . TRP A 1 89 ? 8.928 -0.292 -5.201 1.00 95.25 89 TRP A C 1
ATOM 717 O O . TRP A 1 89 ? 7.709 -0.222 -5.045 1.00 95.25 89 TRP A O 1
ATOM 727 N N . VAL A 1 90 ? 9.794 -0.315 -4.195 1.00 93.69 90 VAL A N 1
ATOM 728 C CA . VAL A 1 90 ? 9.393 -0.250 -2.787 1.00 93.69 90 VAL A CA 1
ATOM 729 C C . VAL A 1 90 ? 10.056 0.928 -2.099 1.00 93.69 90 VAL A C 1
ATOM 731 O O . VAL A 1 90 ? 11.213 1.239 -2.383 1.00 93.69 90 VAL A O 1
ATOM 734 N N . GLY A 1 91 ? 9.321 1.590 -1.211 1.00 92.56 91 GLY A N 1
ATOM 735 C CA . GLY A 1 91 ? 9.856 2.662 -0.378 1.00 92.56 91 GLY A CA 1
ATOM 736 C C . GLY A 1 91 ? 10.885 2.152 0.643 1.00 92.56 91 GLY A C 1
ATOM 737 O O . GLY A 1 91 ? 10.989 0.943 0.864 1.00 92.56 91 GLY A O 1
ATOM 738 N N . PRO A 1 92 ? 11.607 3.059 1.324 1.00 87.38 92 PRO A N 1
ATOM 739 C CA . PRO A 1 92 ? 12.724 2.715 2.215 1.00 87.38 92 PRO A CA 1
ATOM 740 C C . PRO A 1 92 ? 12.357 1.765 3.363 1.00 87.38 92 PRO A C 1
ATOM 742 O O . PRO A 1 92 ? 13.204 1.010 3.826 1.00 87.38 92 PRO A O 1
ATOM 745 N N . TYR A 1 93 ? 11.096 1.780 3.799 1.00 85.25 93 TYR A N 1
ATOM 746 C CA . TYR A 1 93 ? 10.589 0.939 4.888 1.00 85.25 93 TYR A CA 1
ATOM 747 C C . TYR A 1 93 ? 9.755 -0.257 4.398 1.00 85.25 93 TYR A C 1
ATOM 749 O O . TYR A 1 93 ? 9.160 -0.961 5.203 1.00 85.25 93 TYR A O 1
ATOM 757 N N . GLY A 1 94 ? 9.656 -0.482 3.082 1.00 86.81 94 GLY A N 1
ATOM 758 C CA . GLY A 1 94 ? 8.913 -1.610 2.501 1.00 86.81 94 GLY A CA 1
ATOM 759 C C . GLY A 1 94 ? 7.381 -1.488 2.511 1.00 86.81 94 GLY A C 1
ATOM 760 O O . GLY A 1 94 ? 6.708 -2.322 1.911 1.00 86.81 94 GLY A O 1
ATOM 761 N N . HIS A 1 95 ? 6.828 -0.443 3.133 1.00 90.06 95 HIS A N 1
ATOM 762 C CA . HIS A 1 95 ? 5.380 -0.237 3.225 1.00 90.06 95 HIS A CA 1
ATOM 763 C C . HIS A 1 95 ? 4.741 0.291 1.937 1.00 90.06 95 HIS A C 1
ATOM 765 O O . HIS A 1 95 ? 3.645 -0.116 1.581 1.00 90.06 95 HIS A O 1
ATOM 771 N N . LEU A 1 96 ? 5.403 1.212 1.236 1.00 93.44 96 LEU A N 1
ATOM 772 C CA . LEU A 1 96 ? 4.884 1.778 -0.009 1.00 93.44 96 LEU A CA 1
ATOM 773 C C . LEU A 1 96 ? 5.374 0.960 -1.194 1.00 93.44 96 LEU A C 1
ATOM 775 O O . LEU A 1 96 ? 6.585 0.776 -1.342 1.00 93.44 96 LEU A O 1
ATOM 779 N N . GLU A 1 97 ? 4.463 0.556 -2.071 1.00 93.81 97 GLU A N 1
ATOM 780 C CA . GLU A 1 97 ? 4.802 -0.144 -3.303 1.00 93.81 97 GLU A CA 1
ATOM 781 C C . GLU A 1 97 ? 4.251 0.584 -4.518 1.00 93.81 97 GLU A C 1
ATOM 783 O O . GLU A 1 97 ? 3.111 1.042 -4.543 1.00 93.81 97 GLU A O 1
ATOM 788 N N . ARG A 1 98 ? 5.031 0.642 -5.590 1.00 95.12 98 ARG A N 1
ATOM 789 C CA . ARG A 1 98 ? 4.547 1.156 -6.867 1.00 95.12 98 ARG A CA 1
ATOM 790 C C . ARG A 1 98 ? 5.001 0.269 -8.004 1.00 95.12 98 ARG A C 1
ATOM 792 O O . ARG A 1 98 ? 6.127 -0.222 -8.006 1.00 95.12 98 ARG A O 1
ATOM 799 N N . VAL A 1 99 ? 4.113 0.080 -8.970 1.00 95.56 99 VAL A N 1
ATOM 800 C CA . VAL A 1 99 ? 4.378 -0.689 -10.179 1.00 95.56 99 VAL A CA 1
ATOM 801 C C . VAL A 1 99 ? 4.255 0.247 -11.369 1.00 95.56 99 VAL A C 1
ATOM 803 O O . VAL A 1 99 ? 3.280 0.993 -11.466 1.00 95.56 99 VAL A O 1
ATOM 806 N N . TYR A 1 100 ? 5.257 0.212 -12.242 1.00 95.81 100 TYR A N 1
ATOM 807 C CA . TYR A 1 100 ? 5.280 0.979 -13.484 1.00 95.81 100 TYR A CA 1
ATOM 808 C C . TYR A 1 100 ? 5.360 0.046 -14.681 1.00 95.81 100 TYR A C 1
ATOM 810 O O . TYR A 1 100 ? 6.087 -0.947 -14.606 1.00 95.81 100 TYR A O 1
ATOM 818 N N . ASP A 1 101 ? 4.662 0.377 -15.762 1.00 94.50 101 ASP A N 1
ATOM 819 C CA . ASP A 1 101 ? 4.758 -0.330 -17.039 1.00 94.50 101 ASP A CA 1
ATOM 820 C C . ASP A 1 101 ? 6.101 -0.053 -17.749 1.00 94.50 101 ASP A C 1
ATOM 822 O O . ASP A 1 101 ? 6.960 0.694 -17.263 1.00 94.50 101 ASP A O 1
ATOM 826 N N . GLY A 1 102 ? 6.303 -0.670 -18.914 1.00 90.06 102 GLY A N 1
ATOM 827 C CA . GLY A 1 102 ? 7.517 -0.517 -19.719 1.00 90.06 102 GLY A CA 1
ATOM 828 C C . GLY A 1 102 ? 7.722 0.896 -20.278 1.00 90.06 102 GLY A C 1
ATOM 829 O O . GLY A 1 102 ? 8.820 1.219 -20.726 1.00 90.06 102 GLY A O 1
ATOM 830 N N . GLN A 1 103 ? 6.687 1.734 -20.242 1.00 91.75 103 GLN A N 1
ATOM 831 C CA . GLN A 1 103 ? 6.690 3.135 -20.652 1.00 91.75 103 GLN A CA 1
ATOM 832 C C . GLN A 1 103 ? 6.895 4.083 -19.458 1.00 91.75 103 GLN A C 1
ATOM 834 O O . GLN A 1 103 ? 7.122 5.276 -19.653 1.00 91.75 103 GLN A O 1
ATOM 839 N N . GLY A 1 104 ? 6.861 3.558 -18.232 1.00 92.19 104 GLY A N 1
ATOM 840 C CA . GLY A 1 104 ? 7.026 4.299 -16.989 1.00 92.19 104 GLY A CA 1
ATOM 841 C C . GLY A 1 104 ? 5.748 4.903 -16.416 1.00 92.19 104 GLY A C 1
ATOM 842 O O . GLY A 1 104 ? 5.838 5.684 -15.466 1.00 92.19 104 GLY A O 1
ATOM 843 N N . ASN A 1 105 ? 4.575 4.531 -16.930 1.00 95.12 105 ASN A N 1
ATOM 844 C CA . ASN A 1 105 ? 3.296 4.922 -16.343 1.00 95.12 105 ASN A CA 1
ATOM 845 C C . ASN A 1 105 ? 2.967 4.042 -15.140 1.00 95.12 105 ASN A C 1
ATOM 847 O O . ASN A 1 105 ? 3.345 2.872 -15.087 1.00 95.12 105 ASN A O 1
ATOM 851 N N . VAL A 1 106 ? 2.218 4.589 -14.184 1.00 95.31 106 VAL A N 1
ATOM 852 C CA . VAL A 1 106 ? 1.712 3.817 -13.046 1.00 95.31 106 VAL A CA 1
ATOM 853 C C . VAL A 1 106 ? 0.715 2.765 -13.526 1.00 95.31 106 VAL A C 1
ATOM 855 O O . VAL A 1 106 ? -0.262 3.080 -14.202 1.00 95.31 106 VAL A O 1
ATOM 858 N N . VAL A 1 107 ? 0.931 1.521 -13.110 1.00 94.19 107 VAL A N 1
ATOM 859 C CA . VAL A 1 107 ? -0.026 0.433 -13.312 1.00 94.19 107 VAL A CA 1
ATOM 860 C C . VAL A 1 107 ? -1.131 0.554 -12.264 1.00 94.19 107 VAL A C 1
ATOM 862 O O . VAL A 1 107 ? -0.866 0.461 -11.064 1.00 94.19 107 VAL A O 1
ATOM 865 N N . LEU A 1 108 ? -2.358 0.782 -12.737 1.00 90.69 108 LEU A N 1
ATOM 866 C CA . LEU A 1 108 ? -3.579 0.923 -11.928 1.00 90.69 108 LEU A CA 1
ATOM 867 C C . LEU A 1 108 ? -4.531 -0.271 -12.063 1.00 90.69 108 LEU A C 1
ATOM 869 O O . LEU A 1 108 ? -5.593 -0.276 -11.455 1.00 90.69 108 LEU A O 1
ATOM 873 N N . ASP A 1 109 ? -4.169 -1.258 -12.882 1.00 88.69 109 ASP A N 1
ATOM 874 C CA . ASP A 1 109 ? -4.927 -2.496 -12.994 1.00 88.69 109 ASP A CA 1
ATOM 875 C C . ASP A 1 109 ? -4.892 -3.236 -11.652 1.00 88.69 109 ASP A C 1
ATOM 877 O O . ASP A 1 109 ? -3.803 -3.491 -11.128 1.00 88.69 109 ASP A O 1
ATOM 881 N N . ASN A 1 110 ? -6.069 -3.562 -11.108 1.00 83.12 110 ASN A N 1
ATOM 882 C CA . ASN A 1 110 ? -6.201 -4.198 -9.798 1.00 83.12 110 ASN A CA 1
ATOM 883 C C . ASN A 1 110 ? -5.367 -5.479 -9.694 1.00 83.12 110 ASN A C 1
ATOM 885 O O . ASN A 1 110 ? -4.866 -5.777 -8.624 1.00 83.12 110 ASN A O 1
ATOM 889 N N . GLU A 1 111 ? -5.145 -6.229 -10.774 1.00 83.81 111 GLU A N 1
ATOM 890 C CA . GLU A 1 111 ? -4.348 -7.457 -10.720 1.00 83.81 111 GLU A CA 1
ATOM 891 C C . GLU A 1 111 ? -2.854 -7.176 -10.485 1.00 83.81 111 GLU A C 1
ATOM 893 O O . GLU A 1 111 ? -2.174 -7.932 -9.788 1.00 83.81 111 GLU A O 1
ATOM 898 N N . TYR A 1 112 ? -2.337 -6.074 -11.035 1.00 89.75 112 TYR A N 1
ATOM 899 C CA . TYR A 1 112 ? -0.897 -5.817 -11.135 1.00 89.75 112 TYR A CA 1
ATOM 900 C C . TYR A 1 112 ? -0.410 -4.586 -10.370 1.00 89.75 112 TYR A C 1
ATOM 902 O O . TYR A 1 112 ? 0.805 -4.390 -10.256 1.00 89.75 112 TYR A O 1
ATOM 910 N N . MET A 1 113 ? -1.308 -3.754 -9.847 1.00 91.75 113 MET A N 1
ATOM 911 C CA . MET A 1 113 ? -0.947 -2.536 -9.126 1.00 91.75 113 MET A CA 1
ATOM 912 C C . MET A 1 113 ? -0.117 -2.819 -7.867 1.00 91.75 113 MET A C 1
ATOM 914 O O . MET A 1 113 ? -0.113 -3.915 -7.309 1.00 91.75 113 MET A O 1
ATOM 918 N N . GLY A 1 114 ? 0.631 -1.807 -7.427 1.00 90.31 114 GLY A N 1
ATOM 919 C CA . GLY A 1 114 ? 1.281 -1.827 -6.116 1.00 90.31 114 GLY A CA 1
ATOM 920 C C . GLY A 1 114 ? 0.301 -1.420 -5.019 1.00 90.31 114 GLY A C 1
ATOM 921 O O . GLY A 1 114 ? -0.554 -0.557 -5.240 1.00 90.31 114 GLY A O 1
ATOM 922 N N . THR A 1 115 ? 0.460 -1.986 -3.828 1.00 90.25 115 THR A N 1
ATOM 923 C CA . THR A 1 115 ? -0.394 -1.718 -2.663 1.00 90.25 115 THR A CA 1
ATOM 924 C C . THR A 1 115 ? 0.444 -1.276 -1.460 1.00 90.25 115 THR A C 1
ATOM 926 O O . THR A 1 115 ? 1.671 -1.305 -1.487 1.00 90.25 115 THR A O 1
ATOM 929 N N . PHE A 1 116 ? -0.209 -0.793 -0.402 1.00 92.38 116 PHE A N 1
ATOM 930 C CA . PHE A 1 116 ? 0.469 -0.505 0.863 1.00 92.38 116 PHE A CA 1
ATOM 931 C C . PHE A 1 116 ? 0.616 -1.791 1.679 1.00 92.38 116 PHE A C 1
ATOM 933 O O . PHE A 1 116 ? -0.368 -2.503 1.840 1.00 92.38 116 PHE A O 1
ATOM 940 N N . ASN A 1 117 ? 1.777 -2.073 2.260 1.00 89.06 117 ASN A N 1
ATOM 941 C CA . ASN A 1 117 ? 1.970 -3.203 3.170 1.00 89.06 117 ASN A CA 1
ATOM 942 C C . ASN A 1 117 ? 1.987 -2.730 4.618 1.00 89.06 117 ASN A C 1
ATOM 944 O O . ASN A 1 117 ? 2.752 -1.837 4.959 1.00 89.06 117 ASN A O 1
ATOM 948 N N . PHE A 1 118 ? 1.236 -3.392 5.496 1.00 89.12 118 PHE A N 1
ATOM 949 C CA . PHE A 1 118 ? 1.378 -3.216 6.950 1.00 89.12 118 PHE A CA 1
ATOM 950 C C . PHE A 1 118 ? 2.520 -4.053 7.541 1.00 89.12 118 PHE A C 1
ATOM 952 O O . PHE A 1 118 ? 2.860 -3.913 8.711 1.00 89.12 118 PHE A O 1
ATOM 959 N N . PHE A 1 119 ? 3.122 -4.917 6.727 1.00 84.75 119 PHE A N 1
ATOM 960 C CA . PHE A 1 119 ? 4.144 -5.867 7.140 1.00 84.75 119 PHE A CA 1
ATOM 961 C C . PHE A 1 119 ? 5.504 -5.433 6.609 1.00 84.75 119 PHE A C 1
ATOM 963 O O . PHE A 1 119 ? 5.620 -4.963 5.475 1.00 84.75 119 PHE A O 1
ATOM 970 N N . GLY A 1 120 ? 6.525 -5.576 7.447 1.00 69.44 120 GLY A N 1
ATOM 971 C CA . GLY A 1 120 ? 7.908 -5.361 7.049 1.00 69.44 120 GLY A CA 1
ATOM 972 C C . GLY A 1 120 ? 8.451 -6.522 6.205 1.00 69.44 120 GLY A C 1
ATOM 973 O O . GLY A 1 120 ? 7.913 -7.633 6.243 1.00 69.44 120 GLY A O 1
ATOM 974 N N . PRO A 1 121 ? 9.580 -6.314 5.505 1.00 65.12 121 PRO A N 1
ATOM 975 C CA . PRO A 1 121 ? 10.158 -7.299 4.586 1.00 65.12 121 PRO A CA 1
ATOM 976 C C . PRO A 1 121 ? 10.542 -8.636 5.246 1.00 65.12 121 PRO A C 1
ATOM 978 O O . PRO A 1 121 ? 10.569 -9.662 4.565 1.00 65.12 121 PRO A O 1
ATOM 981 N N . ASP A 1 122 ? 10.799 -8.645 6.557 1.00 68.06 122 ASP A N 1
ATOM 982 C CA . ASP A 1 122 ? 11.177 -9.846 7.316 1.00 68.06 122 ASP A CA 1
ATOM 983 C C . ASP A 1 122 ? 9.963 -10.667 7.791 1.00 68.06 122 ASP A C 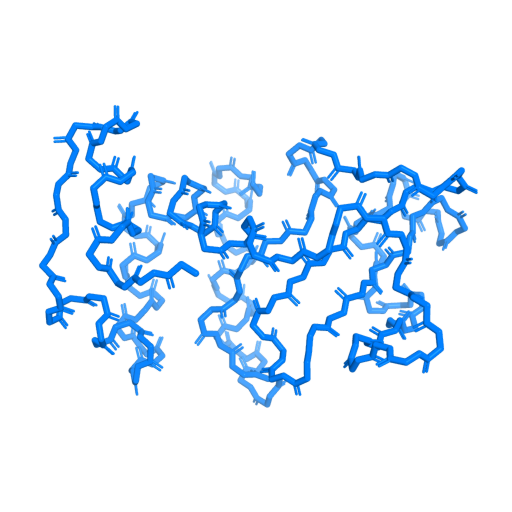1
ATOM 985 O O . ASP A 1 122 ? 10.103 -11.780 8.299 1.00 68.06 122 ASP A O 1
ATOM 989 N N . GLN A 1 123 ? 8.743 -10.163 7.590 1.00 66.75 123 GLN A N 1
ATOM 990 C CA . GLN A 1 123 ? 7.498 -10.807 8.015 1.00 66.75 123 GLN A CA 1
ATOM 991 C C . GLN A 1 123 ? 6.868 -11.626 6.878 1.00 66.75 123 GLN A C 1
ATOM 993 O O . GLN A 1 123 ? 5.674 -11.523 6.597 1.00 66.75 123 GLN A O 1
ATOM 998 N N . ALA A 1 124 ? 7.665 -12.480 6.226 1.00 61.31 124 ALA A N 1
ATOM 999 C CA . ALA A 1 124 ? 7.267 -13.235 5.030 1.00 61.31 124 ALA A CA 1
ATOM 1000 C C . ALA A 1 124 ? 5.969 -14.057 5.200 1.00 61.31 124 ALA A C 1
ATOM 1002 O O . ALA A 1 124 ? 5.172 -14.166 4.267 1.00 61.31 124 ALA A O 1
ATOM 1003 N N . GLY A 1 125 ? 5.727 -14.616 6.392 1.00 60.22 125 GLY A N 1
ATOM 1004 C CA . GLY A 1 125 ? 4.493 -15.350 6.696 1.00 60.22 125 GLY A CA 1
ATOM 1005 C C . GLY A 1 125 ? 3.250 -14.456 6.770 1.00 60.22 125 GLY A C 1
ATOM 1006 O O . GLY A 1 125 ? 2.182 -14.860 6.312 1.00 60.22 125 GLY A O 1
ATOM 1007 N N . ALA A 1 126 ? 3.390 -13.236 7.297 1.00 59.56 126 ALA A N 1
ATOM 1008 C CA . ALA A 1 126 ? 2.308 -12.254 7.340 1.00 59.56 126 ALA A CA 1
ATOM 1009 C C . ALA A 1 126 ? 2.032 -11.675 5.946 1.00 59.56 126 ALA A C 1
ATOM 1011 O O . ALA A 1 126 ? 0.871 -11.574 5.565 1.00 59.56 126 ALA A O 1
ATOM 1012 N N . HIS A 1 127 ? 3.084 -11.429 5.156 1.00 64.62 127 HIS A N 1
ATOM 1013 C CA . HIS A 1 127 ? 2.970 -11.078 3.738 1.00 64.62 127 HIS A CA 1
ATOM 1014 C C . HIS A 1 127 ? 2.166 -12.116 2.959 1.00 64.62 127 HIS A C 1
ATOM 1016 O O . HIS A 1 127 ? 1.187 -11.776 2.310 1.00 64.62 127 HIS A O 1
ATOM 1022 N N . LYS A 1 128 ? 2.504 -13.408 3.064 1.00 63.47 128 LYS A N 1
ATOM 1023 C CA . LYS A 1 128 ? 1.731 -14.444 2.367 1.00 63.47 128 LYS A CA 1
ATOM 1024 C C . LYS A 1 128 ? 0.260 -14.432 2.801 1.00 63.47 128 LYS A C 1
ATOM 1026 O O . LYS A 1 128 ? -0.618 -14.412 1.951 1.00 63.47 128 LYS A O 1
ATOM 1031 N N . ALA A 1 129 ? -0.009 -14.414 4.102 1.00 59.97 129 ALA A N 1
ATOM 1032 C CA . ALA A 1 129 ? -1.378 -14.494 4.599 1.00 59.97 129 ALA A CA 1
ATOM 1033 C C . ALA A 1 129 ? -2.227 -13.257 4.261 1.00 59.97 129 ALA A C 1
ATOM 1035 O O . ALA A 1 129 ? -3.424 -13.396 4.084 1.00 59.97 129 ALA A O 1
ATOM 1036 N N . ALA A 1 130 ? -1.641 -12.061 4.179 1.00 59.97 130 ALA A N 1
ATOM 1037 C CA . ALA A 1 130 ? -2.385 -10.824 3.934 1.00 59.97 130 ALA A CA 1
ATOM 1038 C C . ALA A 1 130 ? -2.327 -10.326 2.479 1.00 59.97 130 ALA A C 1
ATOM 1040 O O . ALA A 1 130 ? -3.142 -9.493 2.091 1.00 59.97 130 ALA A O 1
ATOM 1041 N N . ASP A 1 131 ? -1.394 -10.829 1.670 1.00 64.12 131 ASP A N 1
ATOM 1042 C CA . ASP A 1 131 ? -1.279 -10.465 0.254 1.00 64.12 131 ASP A CA 1
ATOM 1043 C C . ASP A 1 131 ? -1.755 -11.590 -0.674 1.00 64.12 131 ASP A C 1
ATOM 1045 O O . ASP A 1 131 ? -2.274 -11.305 -1.745 1.00 64.12 131 ASP A O 1
ATOM 1049 N N . VAL A 1 132 ? -1.627 -12.866 -0.285 1.00 64.69 132 VAL A N 1
ATOM 1050 C CA . VAL A 1 132 ? -1.988 -14.008 -1.149 1.00 64.69 132 VAL A CA 1
ATOM 1051 C C . VAL A 1 132 ? -3.394 -14.528 -0.853 1.00 64.69 132 VAL A C 1
ATOM 1053 O O . VAL A 1 132 ? -4.174 -14.724 -1.784 1.00 64.69 132 VAL A O 1
ATOM 1056 N N . ASP A 1 133 ? -3.755 -14.731 0.417 1.00 69.38 133 ASP A N 1
ATOM 1057 C CA . ASP A 1 133 ? -5.070 -15.302 0.752 1.00 69.38 133 ASP A CA 1
ATOM 1058 C C . ASP A 1 133 ? -6.229 -14.341 0.399 1.00 69.38 133 ASP A C 1
ATOM 1060 O O . ASP A 1 133 ? -7.199 -14.786 -0.226 1.00 69.38 133 ASP A O 1
ATOM 1064 N N . PRO A 1 134 ? -6.143 -13.020 0.676 1.00 65.56 134 PRO A N 1
ATOM 1065 C CA . PRO A 1 134 ? -7.109 -12.048 0.171 1.00 65.56 134 PRO A CA 1
ATOM 1066 C C . PRO A 1 134 ? -7.113 -11.934 -1.343 1.00 65.56 134 PRO A C 1
ATOM 1068 O O . PRO A 1 134 ? -8.183 -11.758 -1.911 1.00 65.56 134 PRO A O 1
ATOM 1071 N N . TYR A 1 135 ? -5.964 -12.071 -2.013 1.00 64.19 135 TYR A N 1
ATOM 1072 C CA . TYR A 1 135 ? -5.913 -12.013 -3.474 1.00 64.19 135 TYR A CA 1
ATOM 1073 C C . TYR A 1 135 ? -6.791 -13.099 -4.105 1.00 64.19 135 TYR A C 1
ATOM 1075 O O . TYR A 1 135 ? -7.559 -12.813 -5.018 1.00 64.19 135 TYR A O 1
ATOM 1083 N N . PHE A 1 136 ? -6.783 -14.322 -3.568 1.00 66.62 136 PHE A N 1
ATOM 1084 C CA . PHE A 1 136 ? -7.681 -15.376 -4.055 1.00 66.62 136 PHE A CA 1
ATOM 1085 C C . PHE A 1 136 ? -9.163 -15.118 -3.757 1.00 66.62 136 PHE A C 1
ATOM 1087 O O . PHE A 1 136 ? -10.024 -15.646 -4.460 1.00 66.62 136 PHE A O 1
ATOM 1094 N N . LYS A 1 137 ? -9.476 -14.328 -2.725 1.00 75.19 137 LYS A N 1
ATOM 1095 C CA . LYS A 1 137 ? -10.856 -14.011 -2.332 1.00 75.19 137 LYS A CA 1
ATOM 1096 C C . LYS A 1 137 ? -11.412 -12.779 -3.052 1.00 75.19 137 LYS A C 1
ATOM 1098 O O . LYS A 1 137 ? -12.585 -12.760 -3.411 1.00 75.19 137 LYS A O 1
ATOM 1103 N N . TRP A 1 138 ? -10.582 -11.758 -3.234 1.00 73.25 138 TRP A N 1
ATOM 1104 C CA . TRP A 1 138 ? -10.981 -10.413 -3.642 1.00 73.25 138 TRP A CA 1
ATOM 1105 C C . TRP A 1 138 ? -10.074 -9.807 -4.722 1.00 73.25 138 TRP A C 1
ATOM 1107 O O . TRP A 1 138 ? -10.508 -8.887 -5.408 1.00 73.25 138 TRP A O 1
ATOM 1117 N N . GLY A 1 139 ? -8.854 -10.301 -4.919 1.00 67.00 139 GLY A N 1
ATOM 1118 C CA . GLY A 1 139 ? -7.827 -9.656 -5.744 1.00 67.00 139 GLY A CA 1
ATOM 1119 C C . GLY A 1 139 ? -6.989 -8.635 -4.963 1.00 67.00 139 GLY A C 1
ATOM 1120 O O . GLY A 1 139 ? -7.036 -8.589 -3.729 1.00 67.00 139 GLY A O 1
ATOM 1121 N N . ASN A 1 140 ? -6.200 -7.847 -5.695 1.00 58.41 140 ASN A N 1
ATOM 1122 C CA . ASN A 1 140 ? -5.462 -6.689 -5.174 1.00 58.41 140 ASN A CA 1
ATOM 1123 C C . ASN A 1 140 ? -6.323 -5.416 -5.226 1.00 58.41 140 ASN A C 1
ATOM 1125 O O . ASN A 1 140 ? -7.263 -5.356 -6.057 1.00 58.41 140 ASN A O 1
#

Foldseek 3Di:
DDLVVLQVQLCVVPVDGDDPVLVVCLLVPLVSVLVVLVVDPSCLPVSQVSVLVPPDQFDDDPPFQKDWDDQVVQQQLDVVSPSQAKIWIAHNFRQHIFIAGNVGGTDPPQRRGTTGDSDGPVPVVSCCSNVPVVCVVPGD